Protein AF-A0A8S0VS60-F1 (afdb_monomer)

Mean predicted aligned error: 18.47 Å

Sequence (169 aa):
MAGLLSPKPVYHPQSNGQYTNYPRNLSAFSETPPIASAPSTHPLPPGFPATQSAPPHVALQDDGKIYGLVIDLMDPNTREGALLELSKKREQYDDLALVLWHSFGIMPALLQEIVSVYPLLSPPNLTAHVSNRVCNALALLQCVASHSETRQLFLNGLFILQLRDEPFE

Structure (mmCIF, N/CA/C/O backbone):
data_AF-A0A8S0VS60-F1
#
_entry.id   AF-A0A8S0VS60-F1
#
loop_
_atom_site.group_PDB
_atom_site.id
_atom_site.type_symbol
_atom_site.label_atom_id
_atom_site.label_alt_id
_atom_site.label_comp_id
_atom_site.label_asym_id
_atom_site.label_entity_id
_atom_site.label_seq_id
_atom_site.pdbx_PDB_ins_code
_atom_site.Cartn_x
_atom_site.Cartn_y
_atom_site.Cartn_z
_atom_site.occupancy
_atom_site.B_iso_or_equiv
_atom_site.auth_seq_id
_atom_site.auth_comp_id
_atom_site.auth_asym_id
_atom_site.auth_atom_id
_atom_site.pdbx_PDB_model_num
ATOM 1 N N . MET A 1 1 ? 60.767 25.308 -5.500 1.00 44.84 1 MET A N 1
ATOM 2 C CA . MET A 1 1 ? 60.121 24.915 -4.229 1.00 44.84 1 MET A CA 1
ATOM 3 C C . MET A 1 1 ? 58.755 25.580 -4.177 1.00 44.84 1 MET A C 1
ATOM 5 O O . MET A 1 1 ? 58.673 26.749 -3.831 1.00 44.84 1 MET A O 1
ATOM 9 N N . ALA A 1 2 ? 57.718 24.884 -4.644 1.00 42.12 2 ALA A N 1
ATOM 10 C CA . ALA A 1 2 ? 56.340 25.371 -4.623 1.00 42.12 2 ALA A CA 1
ATOM 11 C C . ALA A 1 2 ? 55.680 24.923 -3.313 1.00 42.12 2 ALA A C 1
ATOM 13 O O . ALA A 1 2 ? 55.765 23.750 -2.954 1.00 42.12 2 ALA A O 1
ATOM 14 N N . GLY A 1 3 ? 55.092 25.871 -2.585 1.00 48.00 3 GLY A N 1
ATOM 15 C CA . GLY A 1 3 ? 54.375 25.624 -1.340 1.00 48.00 3 GLY A CA 1
ATOM 16 C C . GLY A 1 3 ? 52.908 25.283 -1.581 1.00 48.00 3 GLY A C 1
ATOM 17 O O . GLY A 1 3 ? 52.291 25.856 -2.469 1.00 48.00 3 GLY A O 1
ATOM 18 N N . LEU A 1 4 ? 52.365 24.395 -0.745 1.00 47.97 4 LEU A N 1
ATOM 19 C CA . LEU A 1 4 ? 50.935 24.242 -0.461 1.00 47.97 4 LEU A CA 1
ATOM 20 C C . LEU A 1 4 ? 50.803 23.739 0.987 1.00 47.97 4 LEU A C 1
ATOM 22 O O . LEU A 1 4 ? 50.867 22.540 1.248 1.00 47.97 4 LEU A O 1
ATOM 26 N N . LEU A 1 5 ? 50.677 24.664 1.945 1.00 52.19 5 LEU A N 1
ATOM 27 C CA . LEU A 1 5 ? 50.250 24.341 3.308 1.00 52.19 5 LEU A CA 1
ATOM 28 C C . LEU A 1 5 ? 48.720 24.400 3.379 1.00 52.19 5 LEU A C 1
ATOM 30 O O . LEU A 1 5 ? 48.099 25.403 3.037 1.00 52.19 5 LEU A O 1
ATOM 34 N N . SER A 1 6 ? 48.14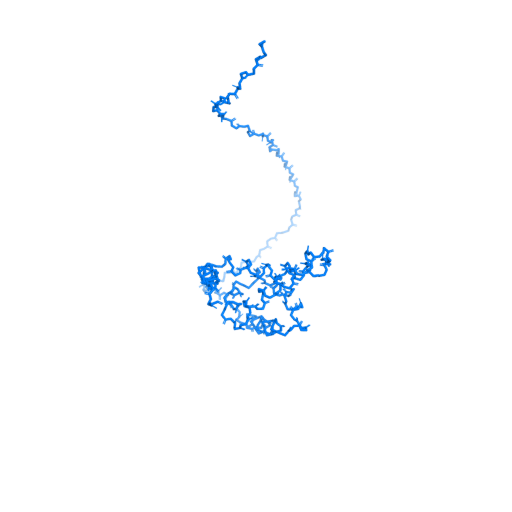6 23.284 3.814 1.00 54.78 6 SER A N 1
ATOM 35 C CA . SER A 1 6 ? 46.717 23.017 3.980 1.00 54.78 6 SER A CA 1
ATOM 36 C C . SER A 1 6 ? 46.124 23.773 5.185 1.00 54.78 6 SER A C 1
ATOM 38 O O . SER A 1 6 ? 46.695 23.673 6.276 1.00 54.78 6 SER A O 1
ATOM 40 N N . PRO A 1 7 ? 44.990 24.492 5.063 1.00 53.19 7 PRO A N 1
ATOM 41 C CA . PRO A 1 7 ? 44.318 25.083 6.220 1.00 53.19 7 PRO A CA 1
ATOM 42 C C . PRO A 1 7 ? 43.312 24.111 6.858 1.00 53.19 7 PRO A C 1
ATOM 44 O O . PRO A 1 7 ? 42.361 23.665 6.219 1.00 53.19 7 PRO A O 1
ATOM 47 N N . LYS A 1 8 ? 43.494 23.823 8.153 1.00 45.09 8 LYS A N 1
ATOM 48 C CA . LYS A 1 8 ? 42.475 23.197 9.015 1.00 45.09 8 LYS A CA 1
ATOM 49 C C . LYS A 1 8 ? 41.405 24.234 9.400 1.00 45.09 8 LYS A C 1
ATOM 51 O O . LYS A 1 8 ? 41.778 25.365 9.714 1.00 45.09 8 LYS A O 1
ATOM 56 N N . PRO A 1 9 ? 40.109 23.875 9.446 1.00 47.59 9 PRO A N 1
ATOM 57 C CA . PRO A 1 9 ? 39.064 24.780 9.910 1.00 47.59 9 PRO A CA 1
ATOM 58 C C . PRO A 1 9 ? 39.100 24.933 11.438 1.00 47.59 9 PRO A C 1
ATOM 60 O O . PRO A 1 9 ? 39.111 23.953 12.184 1.00 47.59 9 PRO A O 1
ATOM 63 N N . VAL A 1 10 ? 39.124 26.188 11.886 1.00 52.19 10 VAL A N 1
ATOM 64 C CA . VAL A 1 10 ? 39.017 26.614 13.287 1.00 52.19 10 VAL A CA 1
ATOM 65 C C . VAL A 1 10 ? 37.535 26.685 13.659 1.00 52.19 10 VAL A C 1
ATOM 67 O O . VAL A 1 10 ? 36.754 27.352 12.984 1.00 52.19 10 VAL A O 1
ATOM 70 N N . TYR A 1 11 ? 37.146 25.988 14.725 1.00 35.41 11 TYR A N 1
ATOM 71 C CA . TYR A 1 11 ? 35.791 26.000 15.276 1.00 35.41 11 TYR A CA 1
ATOM 72 C C . TYR A 1 11 ? 35.613 27.245 16.162 1.00 35.41 11 TYR A C 1
ATOM 74 O O . TYR A 1 11 ? 36.326 27.397 17.154 1.00 35.41 11 TYR A O 1
ATOM 82 N N . HIS A 1 12 ? 34.664 28.122 15.828 1.00 53.94 12 HIS A N 1
ATOM 83 C CA . HIS A 1 12 ? 34.188 29.191 16.713 1.00 53.94 12 HIS A CA 1
ATOM 84 C C . HIS A 1 12 ? 32.742 28.893 17.151 1.00 53.94 12 HIS A C 1
ATOM 86 O O . HIS A 1 12 ? 31.930 28.514 16.307 1.00 53.94 12 HIS A O 1
ATOM 92 N N . PRO A 1 13 ? 32.387 29.057 18.440 1.00 44.53 13 PRO A N 1
ATOM 93 C CA . PRO A 1 13 ? 31.018 28.869 18.907 1.00 44.53 13 PRO A CA 1
ATOM 94 C C . PRO A 1 13 ? 30.173 30.111 18.586 1.00 44.53 13 PRO A C 1
ATOM 96 O O . PRO A 1 13 ? 30.516 31.218 18.997 1.00 44.53 13 PRO A O 1
ATOM 99 N N . GLN A 1 14 ? 29.062 29.933 17.866 1.00 44.91 14 GLN A N 1
ATOM 100 C CA . GLN A 1 14 ? 28.104 31.001 17.572 1.00 44.91 14 GLN A CA 1
ATOM 101 C C . GLN A 1 14 ? 26.928 30.931 18.549 1.00 44.91 14 GLN A C 1
ATOM 103 O O . GLN A 1 14 ? 26.059 30.065 18.456 1.00 44.91 14 GLN A O 1
ATOM 108 N N . SER A 1 15 ? 26.938 31.849 19.511 1.00 41.47 15 SER A N 1
ATOM 109 C CA . SER A 1 15 ? 25.827 32.167 20.400 1.00 41.47 15 SER A CA 1
ATOM 110 C C . SER A 1 15 ? 24.985 33.324 19.840 1.00 41.47 15 SER A C 1
ATOM 112 O O . SER A 1 15 ? 25.485 34.208 19.149 1.00 41.47 15 SER A O 1
ATOM 114 N N . ASN A 1 16 ? 23.709 33.306 20.231 1.00 34.50 16 ASN A N 1
ATOM 115 C CA . ASN A 1 16 ? 22.665 34.332 20.121 1.00 34.50 16 ASN A CA 1
ATOM 116 C C . ASN A 1 16 ? 21.903 34.501 18.796 1.00 34.50 16 ASN A C 1
ATOM 118 O O . ASN A 1 16 ? 22.361 35.091 17.821 1.00 34.50 16 ASN A O 1
ATOM 122 N N . GLY A 1 17 ? 20.648 34.037 18.860 1.00 39.28 17 GLY A N 1
ATOM 123 C CA . GLY A 1 17 ? 19.609 34.206 17.858 1.00 39.28 17 GLY A CA 1
ATOM 124 C C . GLY A 1 17 ? 19.057 35.628 17.766 1.00 39.28 17 GLY A C 1
ATOM 125 O O . GLY A 1 17 ? 18.970 36.368 18.746 1.00 39.28 17 GLY A O 1
ATOM 126 N N . GLN A 1 18 ? 18.640 35.969 16.551 1.00 32.56 18 GLN A N 1
ATOM 127 C CA . GLN A 1 18 ? 17.880 37.166 16.230 1.00 32.56 18 GLN A CA 1
ATOM 128 C C . GLN A 1 18 ? 16.436 36.751 15.933 1.00 32.56 18 GLN A C 1
ATOM 130 O O . GLN A 1 18 ? 16.151 36.193 14.878 1.00 32.56 18 GLN A O 1
ATOM 135 N N . TYR A 1 19 ? 15.529 37.008 16.876 1.00 33.78 19 TYR A N 1
ATOM 136 C CA . TYR A 1 19 ? 14.090 36.999 16.617 1.00 33.78 19 TYR A CA 1
ATOM 137 C C . TYR A 1 19 ? 13.680 38.381 16.104 1.00 33.78 19 TYR A C 1
ATOM 139 O O . TYR A 1 19 ? 13.843 39.388 16.793 1.00 33.78 19 TYR A O 1
ATOM 147 N N . THR A 1 20 ? 13.162 38.428 14.880 1.00 37.16 20 THR A N 1
ATOM 148 C CA . THR A 1 20 ? 12.600 39.633 14.265 1.00 37.16 20 THR A CA 1
ATOM 149 C C . THR A 1 20 ? 11.221 39.925 14.864 1.00 37.16 20 THR A C 1
ATOM 151 O O . THR A 1 20 ? 10.344 39.065 14.902 1.00 37.16 20 THR A O 1
ATOM 154 N N . ASN A 1 21 ? 11.057 41.148 15.362 1.00 32.88 21 ASN A N 1
ATOM 155 C CA . ASN A 1 21 ? 9.908 41.649 16.110 1.00 32.88 21 ASN A CA 1
ATOM 156 C C . ASN A 1 21 ? 8.887 42.289 15.142 1.00 32.88 21 ASN A C 1
ATOM 158 O O . ASN A 1 21 ? 9.229 43.265 14.475 1.00 32.88 21 ASN A O 1
ATOM 162 N N . TYR A 1 22 ? 7.651 41.781 15.066 1.00 35.50 22 TYR A N 1
ATOM 163 C CA . TYR A 1 22 ? 6.533 42.464 14.391 1.00 35.50 22 TYR A CA 1
ATOM 164 C C . TYR A 1 22 ? 5.610 43.122 15.436 1.00 35.50 22 TYR A C 1
ATOM 166 O O . TYR A 1 22 ? 5.203 42.451 16.387 1.00 35.50 22 TYR A O 1
ATOM 174 N N . PRO A 1 23 ? 5.242 44.410 15.287 1.00 46.78 23 PRO A N 1
ATOM 175 C CA . PRO A 1 23 ? 4.367 45.101 16.230 1.00 46.78 23 PRO A CA 1
ATOM 176 C C . PRO A 1 23 ? 2.889 44.712 16.048 1.00 46.78 23 PRO A C 1
ATOM 178 O O . PRO A 1 23 ? 2.334 44.783 14.952 1.00 46.78 23 PRO A O 1
ATOM 181 N N . ARG A 1 24 ? 2.231 44.346 17.154 1.00 35.00 24 ARG A N 1
ATOM 182 C CA . ARG A 1 24 ? 0.781 44.117 17.260 1.00 35.00 24 ARG A CA 1
ATOM 183 C C . ARG A 1 24 ? 0.079 45.468 17.446 1.00 35.00 24 ARG A C 1
ATOM 185 O O . ARG A 1 24 ? 0.125 46.030 18.536 1.00 35.00 24 ARG A O 1
ATOM 192 N N . ASN A 1 25 ? -0.539 45.992 16.386 1.00 36.12 25 ASN A N 1
ATOM 193 C CA . ASN A 1 25 ? -1.348 47.212 16.444 1.00 36.12 25 ASN A CA 1
ATOM 194 C C . ASN A 1 25 ? -2.818 46.877 16.770 1.00 36.12 25 ASN A C 1
ATOM 196 O O . ASN A 1 25 ? -3.388 45.935 16.222 1.00 36.12 25 ASN A O 1
ATOM 200 N N . LEU A 1 26 ? -3.387 47.647 17.697 1.00 41.91 26 LEU A N 1
ATOM 201 C CA . LEU A 1 26 ? -4.765 47.610 18.182 1.00 41.91 26 LEU A CA 1
ATOM 202 C C . LEU A 1 26 ? -5.659 48.385 17.197 1.00 41.91 26 LEU A C 1
ATOM 204 O O . LEU A 1 26 ? -5.311 49.491 16.791 1.00 41.91 26 LEU A O 1
ATOM 208 N N . SER A 1 27 ? -6.839 47.871 16.854 1.00 41.28 27 SER A N 1
ATOM 209 C CA . SER A 1 27 ? -7.878 48.664 16.179 1.00 41.28 27 SER A CA 1
ATOM 210 C C . SER A 1 27 ? -9.236 48.339 16.778 1.00 41.28 27 SER A C 1
ATOM 212 O O . SER A 1 27 ? -9.803 47.273 16.554 1.00 41.28 27 SER A O 1
ATOM 214 N N . ALA A 1 28 ? -9.701 49.278 17.594 1.00 39.69 28 ALA A N 1
ATOM 215 C CA . ALA A 1 28 ? -11.050 49.378 18.107 1.00 39.69 28 ALA A CA 1
ATOM 216 C C . ALA A 1 28 ? -12.005 49.806 16.989 1.00 39.69 28 ALA A C 1
ATOM 218 O O . ALA A 1 28 ? -11.706 50.777 16.303 1.00 39.69 28 ALA A O 1
ATOM 219 N N . PHE A 1 29 ? -13.166 49.161 16.886 1.00 36.28 29 PHE A N 1
ATOM 220 C CA . PHE A 1 29 ? -14.383 49.803 16.388 1.00 36.28 29 PHE A CA 1
ATOM 221 C C . PHE A 1 29 ? -15.585 49.284 17.185 1.00 36.28 29 PHE A C 1
ATOM 223 O O . PHE A 1 29 ? -15.952 48.113 17.109 1.00 36.28 29 PHE A O 1
ATOM 230 N N . SER A 1 30 ? -16.142 50.183 17.998 1.00 39.78 30 SER A N 1
ATOM 231 C CA . SER A 1 30 ? -17.508 50.136 18.518 1.00 39.78 30 SER A CA 1
ATOM 232 C C . SER A 1 30 ? -18.463 50.616 17.431 1.00 39.78 30 SER A C 1
ATOM 234 O O . SER A 1 30 ? -18.168 51.640 16.828 1.00 39.78 30 SER A O 1
ATOM 236 N N . GLU A 1 31 ? -19.632 49.988 17.285 1.00 36.53 31 GLU A N 1
ATOM 237 C CA . GLU A 1 31 ? -20.870 50.694 16.916 1.00 36.53 31 GLU A CA 1
ATOM 238 C C . GLU A 1 31 ? -22.116 49.850 17.269 1.00 36.53 31 GLU A C 1
ATOM 240 O O . GLU A 1 31 ? -22.340 48.765 16.741 1.00 36.53 31 GLU A O 1
ATOM 245 N N . THR A 1 32 ? -22.907 50.356 18.219 1.00 43.16 32 THR A N 1
ATOM 246 C CA . THR A 1 32 ? -24.325 50.042 18.515 1.00 43.16 32 THR A CA 1
ATOM 247 C C . THR A 1 32 ? -25.203 51.109 17.836 1.00 43.16 32 THR A C 1
ATOM 249 O O . THR A 1 32 ? -24.683 52.211 17.641 1.00 43.16 32 THR A O 1
ATOM 252 N N . PRO A 1 33 ? -26.508 50.887 17.500 1.00 50.88 33 PRO A N 1
ATOM 253 C CA . PRO A 1 33 ? -27.633 51.070 18.464 1.00 50.88 33 PRO A CA 1
ATOM 254 C C . PRO A 1 33 ? -28.948 50.259 18.100 1.00 50.88 33 PRO A C 1
ATOM 256 O O . PRO A 1 33 ? -28.817 49.255 17.409 1.00 50.88 33 PRO A O 1
ATOM 259 N N . PRO A 1 34 ? -30.199 50.563 18.569 1.00 58.00 34 PRO A N 1
ATOM 260 C CA . PRO A 1 34 ? -30.757 50.079 19.853 1.00 58.00 34 PRO A CA 1
ATOM 261 C C . PRO A 1 34 ? -32.250 49.564 19.869 1.00 58.00 34 PRO A C 1
ATOM 263 O O . PRO A 1 34 ? -33.018 49.792 18.944 1.00 58.00 34 PRO A O 1
ATOM 266 N N . ILE A 1 35 ? -32.649 48.976 21.021 1.00 48.69 35 ILE A N 1
ATOM 267 C CA . ILE A 1 35 ? -33.989 48.846 21.688 1.00 48.69 35 ILE A CA 1
ATOM 268 C C . ILE A 1 35 ? -35.104 47.931 21.109 1.00 48.69 35 ILE A C 1
ATOM 270 O O . ILE A 1 35 ? -35.750 48.256 20.122 1.00 48.69 35 ILE A O 1
ATOM 274 N N . ALA A 1 36 ? -35.491 46.910 21.898 1.00 41.25 36 ALA A N 1
ATOM 275 C CA . ALA A 1 36 ? -36.850 46.756 22.455 1.00 41.25 36 ALA A CA 1
ATOM 276 C C . ALA A 1 36 ? -36.844 45.842 23.704 1.00 41.25 36 ALA A C 1
ATOM 278 O O . ALA A 1 36 ? -36.072 44.896 23.819 1.00 41.25 36 ALA A O 1
ATOM 279 N N . SER A 1 37 ? -37.686 46.199 24.663 1.00 44.25 37 SER A N 1
ATOM 280 C CA . SER A 1 37 ? -37.704 45.854 26.088 1.00 44.25 37 SER A CA 1
ATOM 281 C C . SER A 1 37 ? -38.617 44.673 26.484 1.00 44.25 37 SER A C 1
ATOM 283 O O . SER A 1 37 ? -39.798 44.725 26.170 1.00 44.25 37 SER A O 1
ATOM 285 N N . ALA A 1 38 ? -38.073 43.749 27.303 1.00 46.22 38 ALA A N 1
ATOM 286 C CA . ALA A 1 38 ? -38.672 42.983 28.433 1.00 46.22 38 ALA A CA 1
ATOM 287 C C . ALA A 1 38 ? -39.935 42.084 28.211 1.00 46.22 38 ALA A C 1
ATOM 289 O O . ALA A 1 38 ? -40.539 42.103 27.149 1.00 46.22 38 ALA A O 1
ATOM 290 N N . PRO A 1 39 ? -40.420 41.336 29.234 1.00 56.62 39 PRO A N 1
ATOM 291 C CA . PRO A 1 39 ? -39.804 40.173 29.898 1.00 56.62 39 PRO A CA 1
ATOM 292 C C . PRO A 1 39 ? -40.759 38.947 29.932 1.00 56.62 39 PRO A C 1
ATOM 294 O O . PRO A 1 39 ? -41.971 39.102 29.824 1.00 56.62 39 PRO A O 1
ATOM 297 N N . SER A 1 40 ? -40.269 37.723 30.171 1.00 40.38 40 SER A N 1
ATOM 298 C CA . SER A 1 40 ? -41.110 36.632 30.713 1.00 40.38 40 SER A CA 1
ATOM 299 C C . SER A 1 40 ? -40.279 35.585 31.452 1.00 40.38 40 SER A C 1
ATOM 301 O O . SER A 1 40 ? -39.481 34.847 30.886 1.00 40.38 40 SER A O 1
ATOM 303 N N . THR A 1 41 ? -40.485 35.579 32.761 1.00 49.03 41 THR A N 1
ATOM 304 C CA . THR A 1 41 ? -40.044 34.626 33.775 1.00 49.03 41 THR A CA 1
ATOM 305 C C . THR A 1 41 ? -40.709 33.259 33.606 1.00 49.03 41 THR A C 1
ATOM 307 O O . THR A 1 41 ? -41.930 33.176 33.687 1.00 49.03 41 THR A O 1
ATOM 310 N N . HIS A 1 42 ? -39.922 32.186 33.507 1.00 61.81 42 HIS A N 1
ATOM 311 C CA . HIS A 1 42 ? -40.349 30.835 33.889 1.00 61.81 42 HIS A CA 1
ATOM 312 C C . HIS A 1 42 ? -39.154 30.060 34.477 1.00 61.81 42 HIS A C 1
ATOM 314 O O . HIS A 1 42 ? -38.133 29.941 33.800 1.00 61.81 42 HIS A O 1
ATOM 320 N N . PRO A 1 43 ? -39.236 29.532 35.714 1.00 52.03 43 PRO A N 1
ATOM 321 C CA . PRO A 1 43 ? -38.233 28.615 36.239 1.00 52.03 43 PRO A CA 1
ATOM 322 C C . PRO A 1 43 ? -38.531 27.175 35.785 1.00 52.03 43 PRO A C 1
ATOM 324 O O . PRO A 1 43 ? -39.638 26.677 35.984 1.00 52.03 43 PRO A O 1
ATOM 327 N N . LEU A 1 44 ? -37.535 26.508 35.195 1.00 51.72 44 LEU A N 1
ATOM 328 C CA . LEU A 1 44 ? -37.506 25.058 34.952 1.00 51.72 44 LEU A CA 1
ATOM 329 C C . LEU A 1 44 ? -36.655 24.366 36.043 1.00 51.72 44 LEU A C 1
ATOM 331 O O . LEU A 1 44 ? -35.693 24.968 36.528 1.00 51.72 44 LEU A O 1
ATOM 335 N N . PRO A 1 45 ? -37.000 23.131 36.456 1.00 62.19 45 PRO A N 1
ATOM 336 C CA . PRO A 1 45 ? -36.344 22.408 37.550 1.00 62.19 45 PRO A CA 1
ATOM 337 C C . PRO A 1 45 ? -34.975 21.820 37.144 1.00 62.19 45 PRO A C 1
ATOM 339 O O . PRO A 1 45 ? -34.716 21.634 35.954 1.00 62.19 45 PRO A O 1
ATOM 342 N N . PRO A 1 46 ? -34.098 21.475 38.109 1.00 58.19 46 PRO A N 1
ATOM 343 C CA . PRO A 1 46 ? -32.803 20.867 37.828 1.00 58.19 46 PRO A CA 1
ATOM 344 C C . PRO A 1 46 ? -32.943 19.342 37.710 1.00 58.19 46 PRO A C 1
ATOM 346 O O . PRO A 1 46 ? -33.361 18.675 38.655 1.00 58.19 46 PRO A O 1
ATOM 349 N N . GLY A 1 47 ? -32.564 18.770 36.568 1.00 51.25 47 GLY A N 1
ATOM 350 C CA . GLY A 1 47 ? -32.498 17.318 36.422 1.00 51.25 47 GLY A CA 1
ATOM 351 C C . GLY A 1 47 ? -31.985 16.863 35.061 1.00 51.25 47 GLY A C 1
ATOM 352 O O . GLY A 1 47 ? -32.559 17.224 34.041 1.00 51.25 47 GLY A O 1
ATOM 353 N N . PHE A 1 48 ? -30.967 15.999 35.109 1.00 53.03 48 PHE A N 1
ATOM 354 C CA . PHE A 1 48 ? -30.402 15.150 34.048 1.00 53.03 48 PHE A CA 1
ATOM 355 C C . PHE A 1 48 ? -29.330 15.775 33.131 1.00 53.03 48 PHE A C 1
ATOM 357 O O . PHE A 1 48 ? -29.645 16.586 32.261 1.00 53.03 48 PHE A O 1
ATOM 364 N N . PRO A 1 49 ? -28.054 15.342 33.238 1.00 50.03 49 PRO A N 1
ATOM 365 C CA . PRO A 1 49 ? -27.123 15.485 32.132 1.00 50.03 49 PRO A CA 1
ATOM 366 C C . PRO A 1 49 ? -27.540 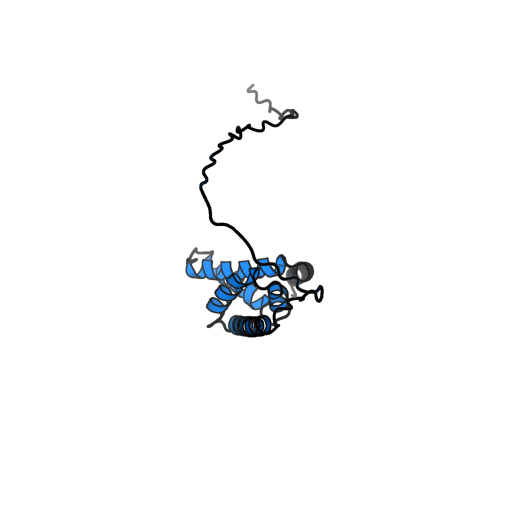14.495 31.037 1.00 50.03 49 PRO A C 1
ATOM 368 O O . PRO A 1 49 ? -27.508 13.281 31.231 1.00 50.03 49 PRO A O 1
ATOM 371 N N . ALA A 1 50 ? -27.958 15.015 29.886 1.00 45.53 50 ALA A N 1
ATOM 372 C CA . ALA A 1 50 ? -28.105 14.221 28.677 1.00 45.53 50 ALA A CA 1
ATOM 373 C C . ALA A 1 50 ? -26.706 13.929 28.119 1.00 45.53 50 ALA A C 1
ATOM 375 O O . ALA A 1 50 ? -26.122 14.741 27.402 1.00 45.53 50 ALA A O 1
ATOM 376 N N . THR A 1 51 ? -26.152 12.769 28.464 1.00 49.41 51 THR A N 1
ATOM 377 C CA . THR A 1 51 ? -25.045 12.164 27.725 1.00 49.41 51 THR A CA 1
ATOM 378 C C . THR A 1 51 ? -25.578 11.820 26.335 1.00 49.41 51 THR A C 1
ATOM 380 O O . THR A 1 51 ? -26.283 10.831 26.155 1.00 49.41 51 THR A O 1
ATOM 383 N N . GLN A 1 52 ? -25.306 12.677 25.350 1.00 50.88 52 GLN A N 1
ATOM 384 C CA . GLN A 1 52 ? -25.518 12.358 23.940 1.00 50.88 52 GLN A CA 1
ATOM 385 C C . GLN A 1 52 ? -24.502 11.283 23.539 1.00 50.88 52 GLN A C 1
ATOM 387 O O . GLN A 1 52 ? -23.394 11.586 23.108 1.00 50.88 52 GLN A O 1
ATOM 392 N N . SER A 1 53 ? -24.861 10.015 23.713 1.00 52.75 53 SER A N 1
ATOM 393 C CA . SER A 1 53 ? -24.235 8.918 22.985 1.00 52.75 53 SER A CA 1
ATOM 394 C C . SER A 1 53 ? -24.811 8.911 21.569 1.00 52.75 53 SER A C 1
ATOM 396 O O . SER A 1 53 ? -25.970 8.559 21.348 1.00 52.75 53 SER A O 1
ATOM 398 N N . ALA A 1 54 ? -24.005 9.348 20.602 1.00 56.88 54 ALA A N 1
ATOM 399 C CA . ALA A 1 54 ? -24.300 9.157 19.187 1.00 56.88 54 ALA A CA 1
ATOM 400 C C . ALA A 1 54 ? -24.500 7.650 18.886 1.00 56.88 54 ALA A C 1
ATOM 402 O O . ALA A 1 54 ? -23.817 6.815 19.485 1.00 56.88 54 ALA A O 1
ATOM 403 N N . PRO A 1 55 ? -25.433 7.269 17.995 1.00 53.41 55 PRO A N 1
ATOM 404 C CA . PRO A 1 55 ? -25.727 5.867 17.716 1.00 53.41 55 PRO A CA 1
ATOM 405 C C . PRO A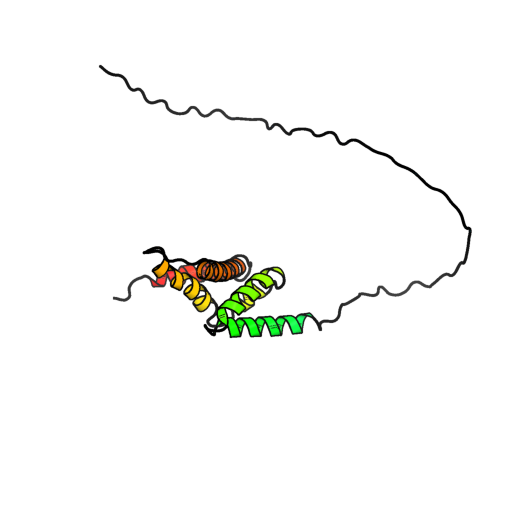 1 55 ? -24.579 5.177 16.940 1.00 53.41 55 PRO A C 1
ATOM 407 O O . PRO A 1 55 ? -23.966 5.802 16.075 1.00 53.41 55 PRO A O 1
ATOM 410 N N . PRO A 1 56 ? -24.333 3.869 17.157 1.00 57.03 56 PRO A N 1
ATOM 411 C CA . PRO A 1 56 ? -23.213 3.107 16.577 1.00 57.03 56 PRO A CA 1
ATOM 412 C C . PRO A 1 56 ? -23.411 2.680 15.105 1.00 57.03 56 PRO A C 1
ATOM 414 O O . PRO A 1 56 ? -22.674 1.843 14.595 1.00 57.03 56 PRO A O 1
ATOM 417 N N . HIS A 1 57 ? -24.411 3.214 14.398 1.00 53.22 57 HIS A N 1
ATOM 418 C CA . HIS A 1 57 ? -24.805 2.704 13.076 1.00 53.22 57 HIS A CA 1
ATOM 419 C C . HIS A 1 57 ? -23.892 3.172 11.923 1.00 53.22 57 HIS A C 1
ATOM 421 O O . HIS A 1 57 ? -23.882 2.555 10.863 1.00 53.22 57 HIS A O 1
ATOM 427 N N . VAL A 1 58 ? -23.124 4.252 12.100 1.00 55.62 58 VAL A N 1
ATOM 428 C CA . VAL A 1 58 ? -22.270 4.798 11.025 1.00 55.62 58 VAL A CA 1
ATOM 429 C C . VAL A 1 58 ? -20.969 3.997 10.878 1.00 55.62 58 VAL A C 1
ATOM 431 O O . VAL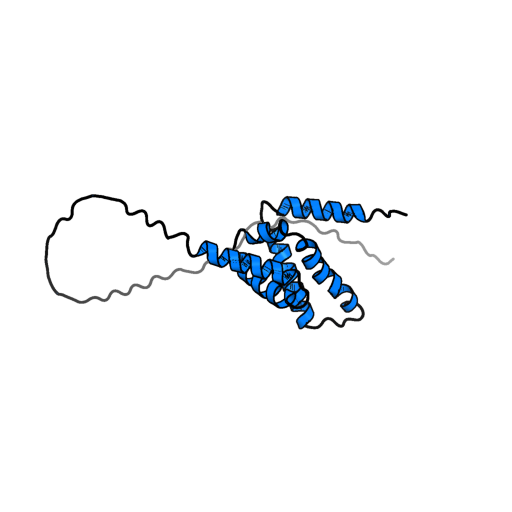 A 1 58 ? -20.585 3.674 9.760 1.00 55.62 58 VAL A O 1
ATOM 434 N N . ALA A 1 59 ? -20.355 3.581 11.991 1.00 57.66 59 ALA A N 1
ATOM 435 C CA . ALA A 1 59 ? -19.075 2.862 11.991 1.00 57.66 59 ALA A CA 1
ATOM 436 C C . ALA A 1 59 ? -19.138 1.511 11.248 1.00 57.66 59 ALA A C 1
ATOM 438 O O . ALA A 1 59 ? -18.309 1.236 10.386 1.00 57.66 59 ALA A O 1
ATOM 439 N N . LEU A 1 60 ? -20.200 0.727 11.479 1.00 61.25 60 LEU A N 1
ATOM 440 C CA . LEU A 1 60 ? -20.378 -0.599 10.868 1.00 61.25 60 LEU A CA 1
ATOM 441 C C . LEU A 1 60 ? -20.466 -0.568 9.332 1.00 61.25 60 LEU A C 1
ATOM 443 O O . LEU A 1 60 ? -20.144 -1.553 8.664 1.00 61.25 60 LEU A O 1
ATOM 447 N N . GLN A 1 61 ?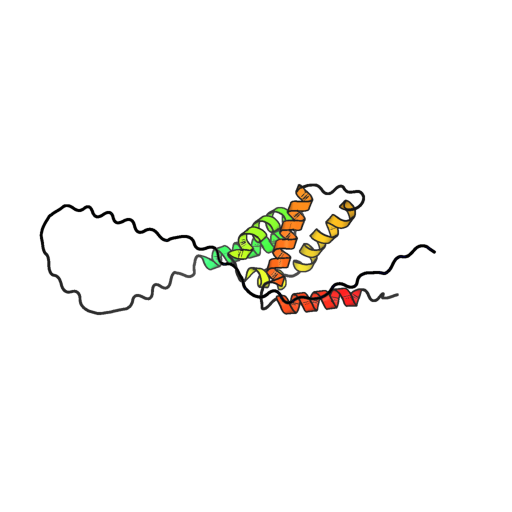 -20.936 0.541 8.756 1.00 66.25 61 GLN A N 1
ATOM 448 C CA . GLN A 1 61 ? -21.080 0.666 7.307 1.00 66.25 61 GLN A CA 1
ATOM 449 C C . GLN A 1 61 ? -19.758 1.033 6.623 1.00 66.25 61 GLN A C 1
ATOM 451 O O . GLN A 1 61 ? -19.545 0.651 5.469 1.00 66.25 61 GLN A O 1
ATOM 456 N N . ASP A 1 62 ? -18.875 1.751 7.318 1.00 75.19 62 ASP A N 1
ATOM 457 C CA . ASP A 1 62 ? -17.532 2.051 6.828 1.00 75.19 62 ASP A CA 1
ATOM 458 C C . ASP A 1 62 ? -16.615 0.830 6.933 1.00 75.19 62 ASP A C 1
ATOM 460 O O . ASP A 1 62 ? -15.911 0.534 5.966 1.00 75.19 62 ASP A O 1
ATOM 464 N N . ASP A 1 63 ? -16.737 0.034 8.001 1.00 81.12 63 ASP A N 1
ATOM 465 C CA . ASP A 1 63 ? -16.026 -1.244 8.145 1.00 81.12 63 ASP A CA 1
ATOM 466 C C . ASP A 1 63 ? -16.285 -2.171 6.948 1.00 81.12 63 ASP A C 1
ATOM 468 O O . ASP A 1 63 ? -15.353 -2.636 6.291 1.00 81.12 63 ASP A O 1
ATOM 472 N N . GLY A 1 64 ? -17.558 -2.387 6.593 1.00 84.81 64 GLY A N 1
ATOM 473 C CA . GLY A 1 64 ? -17.931 -3.250 5.466 1.00 84.81 64 GLY A CA 1
ATOM 474 C C . GLY A 1 64 ? -17.345 -2.794 4.124 1.00 84.81 64 GLY A C 1
ATOM 475 O O . GLY A 1 64 ? -16.959 -3.626 3.301 1.00 84.81 64 GLY A O 1
ATOM 476 N N . LYS A 1 65 ? -17.220 -1.477 3.911 1.00 87.75 65 LYS A N 1
ATOM 477 C CA . LYS A 1 65 ? -16.578 -0.921 2.711 1.00 87.75 65 LYS A CA 1
ATOM 478 C C . LYS A 1 65 ? -15.068 -1.130 2.729 1.00 87.75 65 LYS A C 1
ATOM 480 O O . LYS A 1 65 ? -14.509 -1.462 1.689 1.00 87.75 65 LYS A O 1
ATOM 485 N N . ILE A 1 66 ? -14.409 -0.950 3.877 1.00 90.44 66 ILE A N 1
ATOM 486 C CA . ILE A 1 66 ? -12.968 -1.204 4.015 1.00 90.44 66 ILE A CA 1
ATOM 487 C C . ILE A 1 66 ? -12.661 -2.673 3.728 1.00 90.44 66 ILE A C 1
ATOM 489 O O . ILE A 1 66 ? -11.791 -2.947 2.906 1.00 90.44 66 ILE A O 1
ATOM 493 N N . TYR A 1 67 ? -13.407 -3.614 4.313 1.00 90.62 67 TYR A N 1
ATOM 494 C CA . TYR A 1 67 ? -13.207 -5.040 4.038 1.00 90.62 67 TYR A CA 1
ATOM 495 C C . TYR A 1 67 ? -13.433 -5.391 2.563 1.00 90.62 67 TYR A C 1
ATOM 497 O O . TYR A 1 67 ? -12.649 -6.152 2.000 1.00 90.62 67 TYR A O 1
ATOM 505 N N . GLY A 1 68 ? -14.442 -4.798 1.915 1.00 92.38 68 GLY A N 1
ATOM 506 C CA . GLY A 1 68 ? -14.639 -4.937 0.468 1.00 92.38 68 GLY A CA 1
ATOM 507 C C . GLY A 1 68 ? -13.424 -4.463 -0.3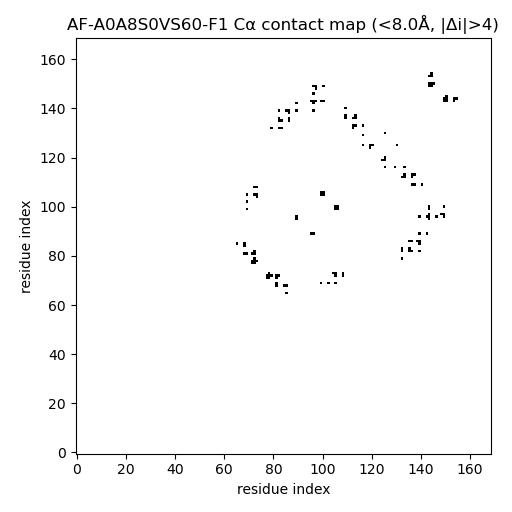35 1.00 92.38 68 GLY A C 1
ATOM 508 O O . GLY A 1 68 ? -12.904 -5.205 -1.160 1.00 92.38 68 GLY A O 1
ATOM 509 N N . LEU A 1 69 ? -12.893 -3.280 -0.015 1.00 93.25 69 LEU A N 1
ATOM 510 C CA . LEU A 1 69 ? -11.700 -2.736 -0.672 1.00 93.25 69 LEU A CA 1
ATOM 511 C C . LEU A 1 69 ? -10.442 -3.579 -0.424 1.00 93.25 69 LEU A C 1
ATOM 513 O O . LEU A 1 69 ? -9.582 -3.679 -1.294 1.00 93.25 69 LEU A O 1
ATOM 517 N N . VAL A 1 70 ? -10.316 -4.190 0.753 1.00 92.25 70 VAL A N 1
ATOM 518 C CA . VAL A 1 70 ? -9.211 -5.107 1.068 1.00 92.25 70 VAL A CA 1
ATOM 519 C C . VAL A 1 70 ? -9.292 -6.369 0.204 1.00 92.25 70 VAL A C 1
ATOM 521 O O . VAL A 1 70 ? -8.265 -6.823 -0.298 1.00 92.25 70 VAL A O 1
ATOM 524 N N . ILE A 1 71 ? -10.495 -6.902 -0.027 1.00 92.06 71 ILE A N 1
ATOM 525 C CA . ILE A 1 71 ? -10.711 -8.023 -0.954 1.00 92.06 71 ILE A CA 1
ATOM 526 C C . ILE A 1 71 ? -10.356 -7.597 -2.385 1.00 92.06 71 ILE A C 1
ATOM 528 O O . ILE A 1 71 ? -9.589 -8.288 -3.056 1.00 92.06 71 ILE A O 1
ATOM 532 N N . ASP A 1 72 ? -10.826 -6.427 -2.821 1.00 92.94 72 ASP A N 1
ATOM 533 C CA . ASP A 1 72 ? -10.536 -5.877 -4.150 1.00 92.94 72 ASP A CA 1
ATOM 534 C C . ASP A 1 72 ? -9.038 -5.603 -4.368 1.00 92.94 72 ASP A C 1
ATOM 536 O O . ASP A 1 72 ? -8.563 -5.618 -5.504 1.00 92.94 72 ASP A O 1
ATOM 540 N N . LEU A 1 73 ? -8.264 -5.376 -3.301 1.00 93.00 73 LEU A N 1
ATOM 541 C CA . LEU A 1 73 ? -6.808 -5.224 -3.376 1.00 93.00 73 LEU A CA 1
ATOM 542 C C . LEU A 1 73 ? -6.118 -6.534 -3.795 1.00 93.00 73 LEU A C 1
ATOM 544 O O . LEU A 1 73 ? -5.068 -6.505 -4.449 1.00 93.00 73 LEU A O 1
ATOM 548 N N . MET A 1 74 ? -6.702 -7.688 -3.464 1.00 91.06 74 MET A N 1
ATOM 549 C CA . MET A 1 74 ? -6.137 -8.988 -3.827 1.00 91.06 74 MET A CA 1
ATOM 550 C C . MET A 1 74 ? -6.244 -9.266 -5.333 1.00 91.06 74 MET A C 1
ATOM 552 O O . MET A 1 74 ? -5.295 -9.802 -5.916 1.00 91.06 74 MET A O 1
ATOM 556 N N . ASP A 1 75 ? -7.332 -8.853 -5.987 1.00 91.19 75 ASP A N 1
ATOM 557 C CA . ASP A 1 75 ? -7.525 -9.041 -7.430 1.00 91.19 75 ASP A CA 1
ATOM 558 C C . ASP A 1 75 ? -6.757 -7.973 -8.240 1.00 91.19 75 ASP A C 1
ATOM 560 O O . ASP A 1 75 ? -7.018 -6.778 -8.099 1.00 91.19 75 ASP A O 1
ATOM 564 N N . PRO A 1 76 ? -5.808 -8.356 -9.119 1.00 87.88 76 PRO A N 1
ATOM 565 C CA . PRO A 1 76 ? -5.030 -7.410 -9.922 1.00 87.88 76 PRO A CA 1
ATOM 566 C C . PRO A 1 76 ? -5.866 -6.480 -10.819 1.00 87.88 76 PRO A C 1
ATOM 568 O O . PRO A 1 76 ? -5.367 -5.411 -11.174 1.00 87.88 76 PRO A O 1
ATOM 571 N N . ASN A 1 77 ? -7.100 -6.855 -11.180 1.00 90.81 77 ASN A N 1
ATOM 572 C CA . ASN A 1 77 ? -7.977 -6.039 -12.028 1.00 90.81 77 ASN A CA 1
ATOM 573 C C . ASN A 1 77 ? -8.605 -4.863 -11.266 1.00 90.81 77 ASN A C 1
ATOM 575 O O . ASN A 1 77 ? -8.799 -3.791 -11.833 1.00 90.81 77 ASN A O 1
ATOM 579 N N . THR A 1 78 ? -8.907 -5.051 -9.981 1.00 93.19 78 THR A N 1
ATOM 580 C CA . THR A 1 78 ? -9.549 -4.049 -9.112 1.00 93.19 78 THR A CA 1
ATOM 581 C C . THR A 1 78 ? -8.562 -3.351 -8.181 1.00 93.19 78 THR A C 1
ATOM 583 O O . THR A 1 78 ? -8.850 -2.271 -7.660 1.00 93.19 78 THR A O 1
ATOM 586 N N . ARG A 1 79 ? -7.364 -3.923 -8.018 1.00 93.81 79 ARG A N 1
ATOM 587 C CA . ARG A 1 79 ? -6.328 -3.466 -7.087 1.00 93.81 79 ARG A CA 1
ATOM 588 C C . ARG A 1 79 ? -5.996 -1.991 -7.201 1.00 93.81 79 ARG A C 1
ATOM 590 O O . ARG A 1 79 ? -5.796 -1.334 -6.189 1.00 93.81 79 ARG A O 1
ATOM 597 N N . GLU A 1 80 ? -5.912 -1.461 -8.414 1.00 93.62 80 GLU A N 1
ATOM 598 C CA . GLU A 1 80 ? -5.553 -0.059 -8.615 1.00 93.62 80 GLU A CA 1
ATOM 599 C C . GLU A 1 80 ? -6.588 0.902 -8.015 1.00 93.62 80 GLU A C 1
ATOM 601 O O . GLU A 1 80 ? -6.222 1.852 -7.319 1.00 93.62 80 GLU A O 1
ATOM 606 N N . GLY A 1 81 ? -7.876 0.620 -8.230 1.00 93.69 81 GLY A N 1
ATOM 607 C CA . GLY A 1 81 ? -8.965 1.386 -7.629 1.00 93.69 81 GLY A CA 1
ATOM 608 C C . GLY A 1 81 ? -8.963 1.252 -6.108 1.00 93.69 81 GLY A C 1
ATOM 609 O O . GLY A 1 81 ? -9.031 2.257 -5.398 1.00 93.69 81 GLY A O 1
ATOM 610 N N . ALA A 1 82 ? -8.782 0.025 -5.609 1.00 94.69 82 ALA A N 1
ATOM 611 C CA . ALA A 1 82 ? -8.706 -0.252 -4.179 1.00 94.69 82 ALA A CA 1
ATOM 612 C C . ALA A 1 82 ? -7.545 0.491 -3.495 1.00 94.69 82 ALA A C 1
ATOM 614 O O . ALA A 1 82 ? -7.746 1.126 -2.461 1.00 94.69 82 ALA A O 1
ATOM 615 N N . LEU A 1 83 ? -6.348 0.490 -4.094 1.00 94.94 83 LEU A N 1
ATOM 616 C CA . LEU A 1 83 ? -5.176 1.218 -3.592 1.00 94.94 83 LEU A CA 1
ATOM 617 C C . LEU A 1 83 ? -5.450 2.718 -3.456 1.00 94.94 83 LEU A C 1
ATOM 619 O O . LEU A 1 83 ? -5.096 3.316 -2.441 1.00 94.94 83 LEU A O 1
ATOM 623 N N . LEU A 1 84 ? -6.084 3.319 -4.465 1.00 94.62 84 LEU A N 1
ATOM 624 C CA . LEU A 1 84 ? -6.425 4.740 -4.459 1.00 94.62 84 LEU A CA 1
ATOM 625 C C . LEU A 1 84 ? -7.479 5.079 -3.398 1.00 94.62 84 LEU A C 1
ATOM 627 O O . LEU A 1 84 ? -7.425 6.142 -2.782 1.00 94.62 84 LEU A O 1
ATOM 631 N N . GLU A 1 85 ? -8.475 4.219 -3.206 1.00 94.12 85 GLU A N 1
ATOM 632 C CA . GLU A 1 85 ? -9.505 4.452 -2.198 1.00 94.12 85 GLU A CA 1
ATOM 633 C C . GLU A 1 85 ? -8.987 4.261 -0.775 1.00 94.12 85 GLU A C 1
ATOM 635 O O . GLU A 1 85 ? -9.275 5.083 0.097 1.00 94.12 85 GLU A O 1
ATOM 640 N N . LEU A 1 86 ? -8.205 3.209 -0.539 1.00 93.69 86 LEU A N 1
ATOM 641 C CA . LEU A 1 86 ? -7.614 2.931 0.765 1.00 93.69 86 LEU A CA 1
ATOM 642 C C . LEU A 1 86 ? -6.593 4.009 1.145 1.00 93.69 86 LEU A C 1
ATOM 644 O O . LEU A 1 86 ? -6.574 4.441 2.297 1.00 93.69 86 LEU A O 1
ATOM 648 N N . SER A 1 87 ? -5.798 4.516 0.190 1.00 93.25 87 SER A N 1
ATOM 649 C CA . SER A 1 87 ? -4.818 5.575 0.470 1.00 93.25 87 SER A CA 1
ATOM 650 C C . SER A 1 87 ? -5.477 6.877 0.936 1.00 93.25 87 SER A C 1
ATOM 652 O O . SER A 1 87 ? -4.918 7.568 1.785 1.00 93.25 87 SER A O 1
ATOM 654 N N . LYS A 1 88 ? -6.693 7.180 0.461 1.00 91.31 88 LYS A N 1
ATOM 655 C CA . LYS A 1 88 ? -7.495 8.329 0.921 1.00 91.31 88 LYS A CA 1
ATOM 656 C C . LYS A 1 88 ? -8.104 8.114 2.305 1.00 91.31 88 LYS A C 1
ATOM 658 O O . LYS A 1 88 ? -8.218 9.065 3.070 1.00 91.31 88 LYS A O 1
ATOM 663 N N . LYS A 1 89 ? -8.509 6.881 2.622 1.00 89.50 89 LYS A N 1
ATOM 664 C CA . LYS A 1 89 ? -9.169 6.544 3.896 1.00 89.50 89 LYS A CA 1
ATOM 665 C C . LYS A 1 89 ? -8.190 6.318 5.055 1.00 89.50 89 LYS A C 1
ATOM 667 O O . LYS A 1 89 ? -8.625 6.288 6.200 1.00 89.50 89 LYS A O 1
ATOM 672 N N . ARG A 1 90 ? -6.881 6.240 4.786 1.00 89.81 90 ARG A N 1
ATOM 673 C CA . ARG A 1 90 ? -5.831 5.967 5.788 1.00 89.81 90 ARG A CA 1
ATOM 674 C C . ARG A 1 90 ? -5.794 6.915 6.994 1.00 89.81 90 ARG A C 1
ATOM 676 O O . ARG A 1 90 ? -5.263 6.535 8.023 1.00 89.81 90 ARG A O 1
ATOM 683 N N . GLU A 1 91 ? -6.287 8.146 6.849 1.00 85.69 91 GLU A N 1
ATOM 684 C CA . GLU A 1 91 ? -6.309 9.152 7.929 1.00 85.69 91 GLU A CA 1
ATOM 685 C C . GLU A 1 91 ? -7.658 9.197 8.663 1.00 85.69 91 GLU A C 1
ATOM 687 O O . GLU A 1 91 ? -7.750 9.768 9.742 1.00 85.69 91 GLU A O 1
ATOM 692 N N . GLN A 1 92 ? -8.711 8.622 8.074 1.00 84.69 92 GLN A N 1
ATOM 693 C CA . GLN A 1 92 ? -10.059 8.589 8.654 1.00 84.69 92 GLN A CA 1
ATOM 694 C C . GLN A 1 92 ? -10.337 7.296 9.421 1.00 84.69 92 GLN A C 1
ATOM 696 O O . GLN A 1 92 ? -11.255 7.263 10.235 1.00 84.69 92 GLN A O 1
ATOM 701 N N . TYR A 1 93 ? -9.574 6.239 9.141 1.00 85.94 93 TYR A N 1
ATOM 702 C CA . TYR A 1 93 ? -9.750 4.922 9.736 1.00 85.94 93 TYR A CA 1
ATOM 703 C C . TYR A 1 93 ? -8.452 4.501 10.433 1.00 85.94 93 TYR A C 1
ATOM 705 O O . TYR A 1 93 ? -7.543 3.975 9.791 1.00 85.94 93 TYR A O 1
ATOM 713 N N . ASP A 1 94 ? -8.359 4.766 11.739 1.00 83.25 94 ASP A N 1
ATOM 714 C CA . ASP A 1 94 ? -7.175 4.460 12.561 1.00 83.25 94 ASP A CA 1
ATOM 715 C C . ASP A 1 94 ? -6.804 2.967 12.514 1.00 83.25 94 ASP A C 1
ATOM 717 O O . ASP A 1 94 ? -5.633 2.617 12.353 1.00 83.25 94 ASP A O 1
ATOM 721 N N . ASP A 1 95 ? -7.805 2.082 12.524 1.00 87.44 95 ASP A N 1
ATOM 722 C CA . ASP A 1 95 ? -7.608 0.628 12.489 1.00 87.44 95 ASP A CA 1
ATOM 723 C C . ASP A 1 95 ? -7.206 0.093 11.101 1.00 87.44 95 ASP A C 1
ATOM 725 O O . ASP A 1 95 ? -6.998 -1.113 10.926 1.00 87.44 95 ASP A O 1
ATOM 729 N N . LEU A 1 96 ? -7.036 0.961 10.089 1.00 89.69 96 LEU A N 1
ATOM 730 C CA . LEU A 1 96 ? -6.691 0.526 8.733 1.00 89.69 96 LEU A CA 1
ATOM 731 C C . LEU A 1 96 ? -5.378 -0.250 8.709 1.00 89.69 96 LEU A C 1
ATOM 733 O O . LEU A 1 96 ? -5.266 -1.271 8.033 1.00 89.69 96 LEU A O 1
ATOM 737 N N . ALA A 1 97 ? -4.382 0.237 9.447 1.00 89.62 97 ALA A N 1
ATOM 738 C CA . ALA A 1 97 ? -3.068 -0.386 9.519 1.00 89.62 97 ALA A CA 1
ATOM 739 C C . ALA A 1 97 ? -3.150 -1.826 10.047 1.00 89.62 97 ALA A C 1
ATOM 741 O O . ALA A 1 97 ? -2.515 -2.723 9.487 1.00 89.62 97 ALA A O 1
ATOM 742 N N . LEU A 1 98 ? -3.968 -2.049 11.080 1.00 90.00 98 LEU A N 1
ATOM 743 C CA . LEU A 1 98 ? -4.205 -3.366 11.665 1.00 90.00 98 LEU A CA 1
ATOM 744 C C . LEU A 1 98 ? -4.922 -4.284 10.677 1.00 90.00 98 LEU A C 1
ATOM 746 O O . LEU A 1 98 ? -4.462 -5.403 10.441 1.00 90.00 98 LEU A O 1
ATOM 750 N N . VAL A 1 99 ? -5.992 -3.802 10.038 1.00 90.69 99 VAL A N 1
ATOM 751 C CA . VAL A 1 99 ? -6.734 -4.581 9.037 1.00 90.69 99 VAL A CA 1
ATOM 752 C C . VAL A 1 99 ? -5.820 -4.995 7.884 1.00 90.69 99 VAL A C 1
ATOM 754 O O . VAL A 1 99 ? -5.797 -6.170 7.522 1.00 90.69 99 VAL A O 1
ATOM 757 N N . LEU A 1 100 ? -5.020 -4.074 7.336 1.00 90.81 100 LEU A N 1
ATOM 758 C CA . LEU A 1 100 ? -4.091 -4.377 6.242 1.00 90.81 100 LEU A CA 1
ATOM 759 C C . LEU A 1 100 ? -3.021 -5.395 6.653 1.00 90.81 100 LEU A C 1
ATOM 761 O O . LEU A 1 100 ? -2.654 -6.247 5.847 1.00 90.81 100 LEU A O 1
ATOM 765 N N . TRP A 1 101 ? -2.517 -5.319 7.887 1.00 88.62 101 TRP A N 1
ATOM 766 C CA . TRP A 1 101 ? -1.487 -6.228 8.391 1.00 88.62 101 TRP A CA 1
ATOM 767 C C . TRP A 1 101 ? -2.008 -7.635 8.683 1.00 88.62 101 TRP A C 1
ATOM 769 O O . TRP A 1 101 ? -1.363 -8.617 8.314 1.00 88.62 101 TRP A O 1
ATOM 779 N N . HIS A 1 102 ? -3.174 -7.750 9.317 1.00 88.56 102 HIS A N 1
ATOM 780 C CA . HIS A 1 102 ? -3.762 -9.044 9.669 1.00 88.56 102 HIS A CA 1
ATOM 781 C C . HIS A 1 102 ? -4.479 -9.727 8.498 1.00 88.56 102 HIS A C 1
ATOM 783 O O . HIS A 1 102 ? -4.716 -10.936 8.545 1.00 88.56 102 HIS A O 1
ATOM 789 N N . SER A 1 103 ? -4.790 -8.986 7.435 1.00 89.62 103 SER A N 1
ATOM 790 C CA . SER A 1 103 ? -5.372 -9.547 6.218 1.00 89.62 103 SER A CA 1
ATOM 791 C C . SER A 1 103 ? -4.335 -10.333 5.415 1.00 89.62 103 SER A C 1
ATOM 793 O O . SER A 1 103 ? -3.265 -9.839 5.049 1.00 89.62 103 SER A O 1
ATOM 795 N N . PHE A 1 104 ? -4.665 -11.586 5.108 1.00 87.62 104 PHE A N 1
ATOM 796 C CA . PHE A 1 104 ? -3.770 -12.484 4.388 1.00 87.62 104 PHE A CA 1
ATOM 797 C C . PHE A 1 104 ? -3.521 -12.010 2.948 1.00 87.62 104 PHE A C 1
ATOM 799 O O . PHE A 1 104 ? -4.445 -11.649 2.228 1.00 87.62 104 PHE A O 1
ATOM 806 N N . GLY A 1 105 ? -2.261 -12.038 2.507 1.00 87.69 105 GLY A N 1
ATOM 807 C CA . GLY A 1 105 ? -1.879 -11.714 1.127 1.00 87.69 105 GLY A CA 1
ATOM 808 C C . GLY A 1 105 ? -1.744 -10.219 0.809 1.00 87.69 105 GLY A C 1
ATOM 809 O O . GLY A 1 105 ? -1.151 -9.888 -0.215 1.00 87.69 105 GLY A O 1
ATOM 810 N N . ILE A 1 106 ? -2.176 -9.319 1.698 1.00 92.00 106 ILE A N 1
ATOM 811 C CA . ILE A 1 106 ? -2.094 -7.864 1.485 1.00 92.00 106 ILE A CA 1
ATOM 812 C C . ILE A 1 106 ? -0.648 -7.361 1.512 1.00 92.00 106 ILE A C 1
ATOM 814 O O . ILE A 1 106 ? -0.227 -6.677 0.582 1.00 92.00 106 ILE A O 1
ATOM 818 N N . MET A 1 107 ? 0.144 -7.736 2.524 1.00 90.44 107 MET A N 1
ATOM 819 C CA . MET A 1 107 ? 1.556 -7.325 2.609 1.00 90.44 107 MET A CA 1
ATOM 820 C C . MET A 1 107 ? 2.375 -7.774 1.379 1.00 90.44 107 MET A C 1
ATOM 822 O O . MET A 1 107 ? 3.035 -6.927 0.771 1.00 90.44 107 MET A O 1
ATOM 826 N N . PRO A 1 108 ? 2.298 -9.047 0.927 1.00 89.31 108 PRO A N 1
ATOM 827 C CA . PRO A 1 108 ? 2.899 -9.465 -0.340 1.00 89.31 108 PRO A CA 1
ATOM 828 C C . PRO A 1 108 ? 2.359 -8.719 -1.565 1.00 89.31 108 PRO A C 1
ATOM 830 O O . PRO A 1 108 ? 3.144 -8.376 -2.444 1.00 89.31 108 PRO A O 1
ATOM 833 N N . ALA A 1 109 ? 1.053 -8.435 -1.635 1.00 90.62 109 ALA A N 1
ATOM 834 C CA . ALA A 1 109 ? 0.472 -7.693 -2.754 1.00 90.62 109 ALA A CA 1
ATOM 835 C C . ALA A 1 109 ? 1.027 -6.262 -2.843 1.00 90.62 109 ALA A C 1
ATOM 837 O O . ALA A 1 109 ? 1.407 -5.830 -3.928 1.00 90.62 109 ALA A O 1
ATOM 838 N N . LEU A 1 110 ? 1.154 -5.553 -1.714 1.00 91.31 110 LEU A N 1
ATOM 839 C CA . LEU A 1 110 ? 1.761 -4.216 -1.659 1.00 91.31 110 LEU A CA 1
ATOM 840 C C . LEU A 1 110 ? 3.248 -4.237 -2.046 1.00 91.31 110 LEU A C 1
ATOM 842 O O . LEU A 1 110 ? 3.709 -3.363 -2.778 1.00 91.31 110 LEU A O 1
ATOM 846 N N . LEU A 1 111 ? 3.999 -5.247 -1.595 1.00 90.25 111 LEU A N 1
ATOM 847 C CA . LEU A 1 111 ? 5.399 -5.431 -1.993 1.00 90.25 111 LEU A CA 1
ATOM 848 C C . LEU A 1 111 ? 5.529 -5.735 -3.489 1.00 90.25 111 LEU A C 1
ATOM 850 O O . LEU A 1 111 ? 6.415 -5.195 -4.147 1.00 90.25 111 LEU A O 1
ATOM 854 N N . GLN A 1 112 ? 4.627 -6.543 -4.046 1.00 89.44 112 GLN A N 1
ATOM 855 C CA . GLN A 1 112 ? 4.614 -6.870 -5.469 1.00 89.44 112 GLN A CA 1
ATOM 856 C C . GLN A 1 112 ? 4.439 -5.621 -6.342 1.00 89.44 112 GLN A C 1
ATOM 858 O O . GLN A 1 112 ? 5.065 -5.531 -7.397 1.00 89.44 112 GLN A O 1
ATOM 863 N N . GLU A 1 113 ? 3.644 -4.641 -5.903 1.00 91.38 113 GLU A N 1
ATOM 864 C CA . GLU A 1 113 ? 3.502 -3.356 -6.601 1.00 91.38 113 GLU A CA 1
ATOM 865 C C . GLU A 1 113 ? 4.836 -2.603 -6.687 1.00 91.38 113 GLU A C 1
ATOM 867 O O . GLU A 1 113 ? 5.173 -2.070 -7.744 1.00 91.38 113 GLU A O 1
ATOM 872 N N . ILE A 1 114 ? 5.649 -2.629 -5.627 1.00 91.06 114 ILE A N 1
ATOM 873 C CA . ILE A 1 114 ? 7.000 -2.046 -5.639 1.00 91.06 114 ILE A CA 1
ATOM 874 C C . ILE A 1 114 ? 7.930 -2.862 -6.539 1.00 91.06 114 ILE A C 1
ATOM 876 O O . ILE A 1 114 ? 8.659 -2.300 -7.352 1.00 91.06 114 ILE A O 1
ATOM 880 N N . VAL A 1 115 ? 7.894 -4.193 -6.445 1.00 89.38 115 VAL A N 1
ATOM 881 C CA . VAL A 1 115 ? 8.771 -5.044 -7.260 1.00 89.38 115 VAL A CA 1
ATOM 882 C C . VAL A 1 115 ? 8.463 -4.895 -8.754 1.00 89.38 115 VAL A C 1
ATOM 884 O O . VAL A 1 115 ? 9.372 -4.910 -9.585 1.00 89.38 115 VAL A O 1
ATOM 887 N N . SER A 1 116 ? 7.193 -4.672 -9.101 1.00 88.12 116 SER A N 1
ATOM 888 C CA . SER A 1 116 ? 6.738 -4.519 -10.485 1.00 88.12 116 SER A CA 1
ATOM 889 C C . SER A 1 116 ? 7.330 -3.310 -11.215 1.00 88.12 116 SER A C 1
ATOM 891 O O . SER A 1 116 ? 7.374 -3.319 -12.445 1.00 88.12 116 SER A O 1
ATOM 893 N N . VAL A 1 117 ? 7.818 -2.289 -10.494 1.00 89.38 117 VAL A N 1
ATOM 894 C CA . VAL A 1 117 ? 8.409 -1.101 -11.126 1.00 89.38 117 VAL A CA 1
ATOM 895 C C . VAL A 1 117 ? 9.892 -1.257 -11.453 1.00 89.38 117 VAL A C 1
ATOM 897 O O . VAL A 1 117 ? 10.377 -0.545 -12.330 1.00 89.38 117 VAL A O 1
ATOM 900 N N . TYR A 1 118 ? 10.619 -2.195 -10.832 1.00 87.25 118 TYR A N 1
ATOM 901 C CA . TYR A 1 118 ? 12.060 -2.368 -11.076 1.00 87.25 118 TYR A CA 1
ATOM 902 C C . TYR A 1 118 ? 12.436 -2.614 -12.546 1.00 87.25 118 TYR A C 1
ATOM 904 O O . TYR A 1 118 ? 13.383 -1.976 -13.011 1.00 87.25 118 TYR A O 1
ATOM 912 N N . PRO A 1 119 ? 11.703 -3.435 -13.325 1.00 84.81 119 PRO A N 1
ATOM 913 C CA . PRO A 1 119 ? 11.989 -3.615 -14.750 1.00 84.81 119 PRO A CA 1
ATOM 914 C C . PRO A 1 119 ? 11.845 -2.330 -15.579 1.00 84.81 119 PRO A C 1
ATOM 916 O O . PRO A 1 119 ? 12.451 -2.207 -16.637 1.00 84.81 119 PRO A O 1
ATOM 919 N N . LEU A 1 120 ? 11.054 -1.362 -15.104 1.00 82.50 120 LEU A N 1
ATOM 920 C CA . LEU A 1 120 ? 10.799 -0.089 -15.789 1.00 82.50 120 LEU A CA 1
ATOM 921 C C . LEU A 1 120 ? 11.819 0.998 -15.426 1.00 82.50 120 LEU A C 1
ATOM 923 O O . LEU A 1 120 ? 11.787 2.087 -16.003 1.00 82.50 120 LEU A O 1
ATOM 927 N N . LEU A 1 121 ? 12.702 0.726 -14.460 1.00 81.88 121 LEU A N 1
ATOM 928 C CA . LEU A 1 121 ? 13.763 1.643 -14.048 1.00 81.88 121 LEU A CA 1
ATOM 929 C C . LEU A 1 121 ? 15.005 1.541 -14.947 1.00 81.88 121 LEU A C 1
ATOM 931 O O . LEU A 1 121 ? 15.788 2.488 -14.992 1.00 81.88 121 LEU A O 1
ATOM 935 N N . SER A 1 122 ? 15.181 0.440 -15.689 1.00 75.19 122 SER A N 1
ATOM 936 C CA . SER A 1 122 ? 16.282 0.284 -16.645 1.00 75.19 122 SER A CA 1
ATOM 937 C C . SER A 1 122 ? 15.901 -0.629 -17.823 1.00 75.19 122 SER A C 1
ATOM 939 O O . SER A 1 122 ? 15.773 -1.837 -17.623 1.00 75.19 122 SER A O 1
ATOM 941 N N . PRO A 1 123 ? 15.769 -0.098 -19.057 1.00 75.94 123 PRO A N 1
ATOM 942 C CA . PRO A 1 123 ? 15.798 1.321 -19.434 1.00 75.94 123 PRO A CA 1
ATOM 943 C C . PRO A 1 123 ? 14.592 2.095 -18.863 1.00 75.94 123 PRO A C 1
ATOM 945 O O . PRO A 1 123 ? 13.536 1.503 -18.646 1.00 75.94 123 PRO A O 1
ATOM 948 N N . PRO A 1 124 ? 14.712 3.415 -18.626 1.00 77.94 124 PRO A N 1
ATOM 949 C CA . PRO A 1 124 ? 13.660 4.199 -17.986 1.00 77.94 124 PRO A CA 1
ATOM 950 C C . PRO A 1 124 ? 12.407 4.269 -18.872 1.00 77.94 124 PRO A C 1
ATOM 952 O O . PRO A 1 124 ? 12.387 4.947 -19.899 1.00 77.94 124 PRO A O 1
ATOM 955 N N . ASN A 1 125 ? 11.353 3.569 -18.457 1.00 81.38 125 ASN A N 1
ATOM 956 C CA . ASN A 1 125 ? 10.037 3.553 -19.108 1.00 81.38 125 ASN A CA 1
ATOM 957 C C . ASN A 1 125 ? 8.899 3.748 -18.087 1.00 81.38 125 ASN A C 1
ATOM 959 O O . ASN A 1 125 ? 7.768 3.313 -18.285 1.00 81.38 125 ASN A O 1
ATOM 963 N N . LEU A 1 126 ? 9.205 4.382 -16.951 1.00 86.00 126 LEU A N 1
ATOM 964 C CA . LEU A 1 126 ? 8.230 4.636 -15.897 1.00 86.00 126 LEU A CA 1
ATOM 965 C C . LEU A 1 126 ? 7.203 5.678 -16.367 1.00 86.00 126 LEU A C 1
ATOM 967 O O . LEU A 1 126 ? 7.529 6.847 -16.576 1.00 86.00 126 LEU A O 1
ATOM 971 N N . THR A 1 127 ? 5.948 5.264 -16.516 1.00 90.88 127 THR A N 1
ATOM 972 C CA . THR A 1 127 ? 4.848 6.175 -16.852 1.00 90.88 127 THR A CA 1
ATOM 973 C C . THR A 1 127 ? 4.281 6.833 -15.593 1.00 90.88 127 THR A C 1
ATOM 975 O O . THR A 1 127 ? 4.362 6.286 -14.490 1.00 90.88 127 THR A O 1
ATOM 978 N N . ALA A 1 128 ? 3.649 8.002 -15.747 1.00 89.88 128 ALA A N 1
ATOM 979 C CA . ALA A 1 128 ? 2.985 8.694 -14.637 1.00 89.88 128 ALA A CA 1
ATOM 980 C C . ALA A 1 128 ? 1.931 7.808 -13.946 1.00 89.88 128 ALA A C 1
ATOM 982 O O . ALA A 1 128 ? 1.799 7.825 -12.726 1.00 89.88 128 ALA A O 1
ATOM 983 N N . HIS A 1 129 ? 1.228 6.987 -14.727 1.00 90.38 129 HIS A N 1
ATOM 984 C CA . HIS A 1 129 ? 0.230 6.045 -14.234 1.00 90.38 129 HIS A CA 1
ATOM 985 C C . HIS A 1 129 ? 0.829 5.012 -13.269 1.00 90.38 129 HIS A C 1
ATOM 987 O O . HIS A 1 129 ? 0.354 4.850 -12.146 1.00 90.38 129 HIS A O 1
ATOM 993 N N . VAL A 1 130 ? 1.923 4.359 -13.674 1.00 90.00 130 VAL A N 1
ATOM 994 C CA . VAL A 1 130 ? 2.618 3.365 -12.843 1.00 90.00 130 VAL A CA 1
ATOM 995 C C . VAL A 1 130 ? 3.213 4.013 -11.589 1.00 90.00 130 VAL A C 1
ATOM 997 O O . VAL A 1 130 ? 3.095 3.459 -10.498 1.00 90.00 130 VAL A O 1
ATOM 1000 N N . SER A 1 131 ? 3.778 5.218 -11.721 1.00 92.75 131 SER A N 1
ATOM 1001 C CA . SER A 1 131 ? 4.308 5.992 -10.589 1.00 92.75 131 SER A CA 1
ATOM 1002 C C . SER A 1 131 ? 3.232 6.313 -9.541 1.00 92.75 131 SER A C 1
ATOM 1004 O O . SER A 1 131 ? 3.426 6.089 -8.346 1.00 92.75 131 SER A O 1
ATOM 1006 N N . ASN A 1 132 ? 2.057 6.776 -9.981 1.00 93.06 132 ASN A N 1
ATOM 1007 C CA . ASN A 1 132 ? 0.937 7.072 -9.087 1.00 93.06 132 ASN A CA 1
ATOM 1008 C C . ASN A 1 132 ? 0.449 5.813 -8.363 1.00 93.06 132 ASN A C 1
ATOM 1010 O O . ASN A 1 132 ? 0.163 5.852 -7.165 1.00 93.06 132 ASN A O 1
ATOM 1014 N N . ARG A 1 133 ? 0.397 4.682 -9.072 1.00 93.94 133 ARG A N 1
ATOM 1015 C CA . ARG A 1 133 ? -0.006 3.395 -8.503 1.00 93.94 133 ARG A CA 1
ATOM 1016 C C . ARG A 1 133 ? 0.956 2.921 -7.409 1.00 93.94 133 ARG A C 1
ATOM 1018 O O . ARG A 1 133 ? 0.503 2.640 -6.300 1.00 93.94 133 ARG A O 1
ATOM 1025 N N . VAL A 1 134 ? 2.268 2.911 -7.667 1.00 94.19 134 VAL A N 1
ATOM 1026 C CA . VAL A 1 134 ? 3.260 2.521 -6.645 1.00 94.19 134 VAL A CA 1
ATOM 1027 C C . VAL A 1 134 ? 3.307 3.521 -5.483 1.00 94.19 134 VAL A C 1
ATOM 1029 O O . VAL A 1 134 ? 3.483 3.118 -4.338 1.00 94.19 134 VAL A O 1
ATOM 1032 N N . CYS A 1 135 ? 3.062 4.811 -5.734 1.00 94.50 135 CYS A N 1
ATOM 1033 C CA . CYS A 1 135 ? 2.967 5.825 -4.682 1.00 94.50 135 CYS A CA 1
ATOM 1034 C C . CYS A 1 135 ? 1.793 5.556 -3.726 1.00 94.50 135 CYS A C 1
ATOM 1036 O O . CYS A 1 135 ? 1.970 5.614 -2.509 1.00 94.50 135 CYS A O 1
ATOM 1038 N N . ASN A 1 136 ? 0.619 5.181 -4.250 1.00 95.75 136 ASN A N 1
ATOM 1039 C CA . ASN A 1 136 ? -0.518 4.777 -3.415 1.00 95.75 136 ASN A CA 1
ATOM 1040 C C . ASN A 1 136 ? -0.184 3.547 -2.553 1.00 95.75 136 ASN A C 1
ATOM 1042 O O . ASN A 1 136 ? -0.508 3.530 -1.366 1.00 95.75 136 ASN A O 1
ATOM 1046 N N . ALA A 1 137 ? 0.515 2.551 -3.107 1.00 94.38 137 ALA A N 1
ATOM 1047 C CA . ALA A 1 137 ? 0.967 1.386 -2.341 1.00 94.38 137 ALA A CA 1
ATOM 1048 C C . ALA A 1 137 ? 1.973 1.770 -1.237 1.00 94.38 137 ALA A C 1
ATOM 1050 O O . ALA A 1 137 ? 1.839 1.338 -0.090 1.00 94.38 137 ALA A O 1
ATOM 1051 N N . LEU A 1 138 ? 2.939 2.641 -1.546 1.00 94.12 138 LEU A N 1
ATOM 1052 C CA . LEU A 1 138 ? 3.897 3.167 -0.568 1.00 94.12 138 LEU A CA 1
ATOM 1053 C C . LEU A 1 138 ? 3.206 3.963 0.545 1.00 94.12 138 LEU A C 1
ATOM 1055 O O . LEU A 1 138 ? 3.596 3.845 1.704 1.00 94.12 138 LEU A O 1
ATOM 1059 N N . ALA A 1 139 ? 2.161 4.728 0.228 1.00 93.94 139 ALA A N 1
ATOM 1060 C CA . ALA A 1 139 ? 1.382 5.471 1.215 1.00 93.94 139 ALA A CA 1
ATOM 1061 C C . ALA A 1 139 ? 0.691 4.548 2.235 1.00 93.94 139 ALA A C 1
ATOM 1063 O O . ALA A 1 139 ? 0.615 4.896 3.416 1.00 93.94 139 ALA A O 1
ATOM 1064 N N . LEU A 1 140 ? 0.220 3.374 1.801 1.00 93.12 140 LEU A N 1
ATOM 1065 C CA . LEU A 1 140 ? -0.361 2.359 2.684 1.00 93.12 140 LEU A CA 1
ATOM 1066 C C . LEU A 1 140 ? 0.704 1.646 3.522 1.00 93.12 140 LEU A C 1
ATOM 1068 O O . LEU A 1 140 ? 0.509 1.451 4.719 1.00 93.12 140 LEU A O 1
ATOM 1072 N N . LEU A 1 141 ? 1.860 1.326 2.938 1.00 91.94 141 LEU A N 1
ATOM 1073 C CA . LEU A 1 141 ? 2.988 0.771 3.696 1.00 91.94 141 LEU A CA 1
ATOM 1074 C C . LEU A 1 141 ? 3.487 1.747 4.767 1.00 91.94 141 LEU A C 1
ATOM 1076 O O . LEU A 1 141 ? 3.778 1.338 5.888 1.00 91.94 141 LEU A O 1
ATOM 1080 N N . GLN A 1 142 ? 3.531 3.044 4.456 1.00 91.62 142 GLN A N 1
ATOM 1081 C CA . GLN A 1 142 ? 3.847 4.088 5.431 1.00 91.62 142 GLN A CA 1
ATOM 1082 C C . GLN A 1 142 ? 2.805 4.160 6.550 1.00 91.62 142 GLN A C 1
ATOM 1084 O O . GLN A 1 142 ? 3.186 4.283 7.710 1.00 91.62 142 GLN A O 1
ATOM 1089 N N . CYS A 1 143 ? 1.514 4.037 6.224 1.00 91.31 143 CYS A N 1
ATOM 1090 C CA . CYS A 1 143 ? 0.444 3.971 7.221 1.00 91.31 143 CYS A CA 1
ATOM 1091 C C . CYS A 1 143 ? 0.689 2.812 8.204 1.00 91.31 143 CYS A C 1
ATOM 1093 O O . CYS A 1 143 ? 0.780 3.034 9.412 1.00 91.31 143 CYS A O 1
ATOM 1095 N N . VAL A 1 144 ? 0.947 1.608 7.690 1.00 90.00 144 VAL A N 1
ATOM 1096 C CA . VAL A 1 144 ? 1.233 0.412 8.502 1.00 90.00 144 VAL A CA 1
ATOM 1097 C C . VAL A 1 144 ? 2.513 0.568 9.333 1.00 90.00 144 VAL A C 1
ATOM 1099 O O . VAL A 1 144 ? 2.555 0.148 10.488 1.00 90.00 144 VAL A O 1
ATOM 1102 N N . ALA A 1 145 ? 3.553 1.198 8.783 1.00 87.19 145 ALA A N 1
ATOM 1103 C CA . ALA A 1 145 ? 4.803 1.451 9.499 1.00 87.19 145 ALA A CA 1
ATOM 1104 C C . ALA A 1 145 ? 4.678 2.543 10.581 1.00 87.19 145 ALA A C 1
ATOM 1106 O O . ALA A 1 145 ? 5.467 2.562 11.529 1.00 87.19 145 ALA A O 1
ATOM 1107 N N . SER A 1 146 ? 3.713 3.457 10.442 1.00 86.94 146 SER A N 1
ATOM 1108 C CA . SER A 1 146 ? 3.469 4.551 11.390 1.00 86.94 146 SER A CA 1
ATOM 1109 C C . SER A 1 146 ? 2.624 4.142 12.600 1.00 86.94 146 SER A C 1
ATOM 1111 O O . SER A 1 146 ? 2.753 4.751 13.662 1.00 86.94 146 SER A O 1
ATOM 1113 N N . HIS A 1 147 ? 1.810 3.093 12.470 1.00 88.00 147 HIS A N 1
ATOM 1114 C CA . HIS A 1 147 ? 0.918 2.634 13.530 1.00 88.00 147 HIS A CA 1
ATOM 1115 C C . HIS A 1 147 ? 1.695 1.895 14.633 1.00 88.00 147 HIS A C 1
ATOM 1117 O O . HIS A 1 147 ? 2.509 1.012 14.363 1.00 88.00 147 HIS A O 1
ATOM 1123 N N . SER A 1 148 ? 1.464 2.262 15.896 1.00 82.75 148 SER A N 1
ATOM 1124 C CA . SER A 1 148 ? 2.263 1.824 17.056 1.00 82.75 148 SER A CA 1
ATOM 1125 C C . SER A 1 148 ? 2.314 0.303 17.226 1.00 82.75 148 SER A C 1
ATOM 1127 O O . SER A 1 148 ? 3.374 -0.241 17.534 1.00 82.75 148 SER A O 1
ATOM 1129 N N . GLU A 1 149 ? 1.193 -0.372 16.980 1.00 79.12 149 GLU A N 1
ATOM 1130 C CA . GLU A 1 149 ? 1.050 -1.820 17.150 1.00 79.12 149 GLU A CA 1
ATOM 1131 C C . GLU A 1 149 ? 1.713 -2.621 16.018 1.00 79.12 149 GLU A C 1
ATOM 1133 O O . GLU A 1 149 ? 2.457 -3.566 16.270 1.00 79.12 149 GLU A O 1
ATOM 1138 N N . THR A 1 150 ? 1.541 -2.204 14.762 1.00 81.56 150 THR A N 1
ATOM 1139 C CA . THR A 1 150 ? 2.100 -2.900 13.594 1.00 81.56 150 THR A CA 1
ATOM 1140 C C . THR A 1 150 ? 3.538 -2.498 13.304 1.00 81.56 150 THR A C 1
ATOM 1142 O O . THR A 1 150 ? 4.255 -3.264 12.670 1.00 81.56 150 THR A O 1
ATOM 1145 N N . ARG A 1 151 ? 4.015 -1.343 13.787 1.00 82.12 151 ARG A N 1
ATOM 1146 C CA . ARG A 1 151 ? 5.381 -0.853 13.546 1.00 82.12 151 ARG A CA 1
ATOM 1147 C C . ARG A 1 151 ? 6.448 -1.859 13.967 1.00 82.12 151 ARG A C 1
ATOM 1149 O O . ARG A 1 151 ? 7.390 -2.093 13.213 1.00 82.12 151 ARG A O 1
ATOM 1156 N N . GLN A 1 152 ? 6.331 -2.450 15.158 1.00 78.25 152 GLN A N 1
ATOM 1157 C CA . GLN A 1 152 ? 7.308 -3.444 15.622 1.00 78.25 152 GLN A CA 1
ATOM 1158 C C . GLN A 1 152 ? 7.254 -4.722 14.780 1.00 78.25 152 GLN A C 1
ATOM 1160 O O . GLN A 1 152 ? 8.302 -5.251 14.413 1.00 78.25 152 GLN A O 1
ATOM 1165 N N . LEU A 1 153 ? 6.054 -5.189 14.424 1.00 78.12 153 LEU A N 1
ATOM 1166 C CA . LEU A 1 153 ? 5.888 -6.362 13.568 1.00 78.12 153 LEU A CA 1
ATOM 1167 C C . LEU A 1 153 ? 6.406 -6.112 12.146 1.00 78.12 153 LEU A C 1
ATOM 1169 O O . LEU A 1 153 ? 7.060 -6.984 11.585 1.00 78.12 153 LEU A O 1
ATOM 1173 N N . PHE A 1 154 ? 6.187 -4.919 11.594 1.00 76.19 154 PHE A N 1
ATOM 1174 C CA . PHE A 1 154 ? 6.692 -4.503 10.288 1.00 76.19 154 PHE A CA 1
ATOM 1175 C C . PHE A 1 154 ? 8.225 -4.489 10.266 1.00 76.19 154 PHE A C 1
ATOM 1177 O O . PHE A 1 154 ? 8.834 -5.064 9.366 1.00 76.19 154 PHE A O 1
ATOM 1184 N N . LEU A 1 155 ? 8.860 -3.905 11.290 1.00 75.75 155 LEU A N 1
ATOM 1185 C CA . LEU A 1 155 ? 10.322 -3.877 11.420 1.00 75.75 155 LEU A CA 1
ATOM 1186 C C . LEU A 1 155 ? 10.917 -5.284 11.603 1.00 75.75 155 LEU A C 1
ATOM 1188 O O . LEU A 1 155 ? 11.905 -5.621 10.951 1.00 75.75 155 LEU A O 1
ATOM 1192 N N . ASN A 1 156 ? 10.296 -6.127 12.432 1.00 71.56 156 ASN A N 1
ATOM 1193 C CA . ASN A 1 156 ? 10.742 -7.508 12.645 1.00 71.56 156 ASN A CA 1
A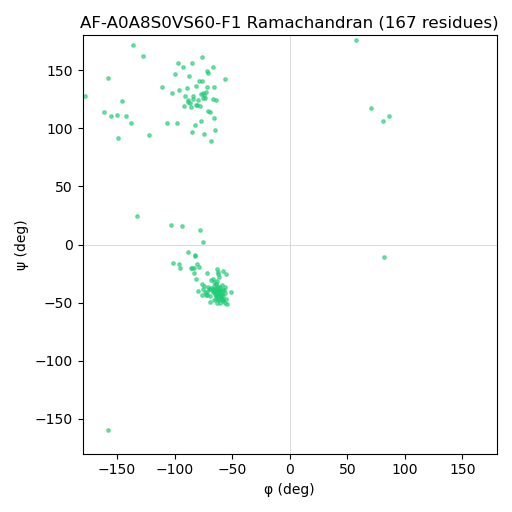TOM 1194 C C . ASN A 1 156 ? 10.505 -8.397 11.411 1.00 71.56 156 ASN A C 1
ATOM 1196 O O . ASN A 1 156 ? 11.340 -9.234 11.078 1.00 71.56 156 ASN A O 1
ATOM 1200 N N . GLY A 1 157 ? 9.386 -8.213 10.708 1.00 65.19 157 GLY A N 1
ATOM 1201 C CA . GLY A 1 157 ? 9.048 -8.953 9.492 1.00 65.19 157 GLY A CA 1
ATOM 1202 C C . GLY A 1 157 ? 9.968 -8.609 8.322 1.00 65.19 157 GLY A C 1
ATOM 1203 O O . GLY A 1 157 ? 10.379 -9.503 7.583 1.00 65.19 157 GLY A O 1
ATOM 1204 N N . LEU A 1 158 ? 10.365 -7.338 8.199 1.00 61.91 158 LEU A N 1
ATOM 1205 C CA . LEU A 1 158 ? 11.367 -6.907 7.224 1.00 61.91 158 LEU A CA 1
ATOM 1206 C C . LEU A 1 158 ? 12.750 -7.501 7.540 1.00 61.91 158 LEU A C 1
ATOM 1208 O O . LEU A 1 158 ? 13.453 -7.930 6.629 1.00 61.91 158 LEU A O 1
ATOM 1212 N N . PHE A 1 159 ? 13.114 -7.599 8.823 1.00 57.41 159 PHE A N 1
ATOM 1213 C CA . PHE A 1 159 ? 14.342 -8.271 9.257 1.00 57.41 159 PHE A CA 1
ATOM 1214 C C . PHE A 1 159 ? 14.331 -9.778 8.934 1.00 57.41 159 PHE A C 1
ATOM 1216 O O . PHE A 1 159 ? 15.326 -10.308 8.448 1.00 57.41 159 PHE A O 1
ATOM 1223 N N . ILE A 1 160 ? 13.195 -10.466 9.111 1.00 55.09 160 ILE A N 1
ATOM 1224 C CA . ILE A 1 160 ? 13.034 -11.884 8.729 1.00 55.09 160 ILE A CA 1
ATOM 1225 C C . ILE A 1 160 ? 13.121 -12.076 7.205 1.00 55.09 160 ILE A C 1
ATOM 1227 O O . ILE A 1 160 ? 13.653 -13.088 6.755 1.00 55.09 160 ILE A O 1
ATOM 1231 N N . LEU A 1 161 ? 12.621 -11.128 6.404 1.00 53.59 161 LEU A N 1
ATOM 1232 C CA . LEU A 1 161 ? 12.772 -11.163 4.943 1.00 53.59 161 LEU A CA 1
ATOM 1233 C C . LEU A 1 161 ? 14.225 -10.931 4.504 1.00 53.59 161 LEU A C 1
ATOM 1235 O O . LEU A 1 161 ? 14.679 -11.622 3.603 1.00 53.59 161 LEU A O 1
ATOM 1239 N N . GLN A 1 162 ? 14.966 -10.040 5.169 1.00 50.34 162 GLN A N 1
ATOM 1240 C CA . GLN A 1 162 ? 16.398 -9.819 4.906 1.00 50.34 162 GLN A CA 1
ATOM 1241 C C . GLN A 1 162 ? 17.276 -11.016 5.309 1.00 50.34 162 GLN A C 1
ATOM 1243 O O . GLN A 1 162 ? 18.284 -11.276 4.666 1.00 50.34 162 GLN A O 1
ATOM 1248 N N . LEU A 1 163 ? 16.890 -11.780 6.337 1.00 47.56 163 LEU A N 1
ATOM 1249 C CA . LEU A 1 163 ? 17.591 -13.013 6.726 1.00 47.56 163 LEU A CA 1
ATOM 1250 C C . LEU A 1 163 ? 17.195 -14.248 5.902 1.00 47.56 163 LEU A C 1
ATOM 1252 O O . LEU A 1 163 ? 17.830 -15.291 6.030 1.00 47.56 163 LEU A O 1
ATOM 1256 N N . ARG A 1 164 ? 16.161 -14.157 5.056 1.00 50.00 164 ARG A N 1
ATOM 1257 C CA . ARG A 1 164 ? 15.802 -15.207 4.087 1.00 50.00 164 ARG A CA 1
ATOM 1258 C C . ARG A 1 164 ? 16.436 -14.973 2.706 1.00 50.00 164 ARG A C 1
ATOM 1260 O O . ARG A 1 164 ? 16.004 -15.581 1.735 1.00 50.00 164 ARG A O 1
ATOM 1267 N N . ASP A 1 165 ? 17.436 -14.100 2.642 1.00 46.50 165 ASP A N 1
ATOM 1268 C CA . ASP A 1 165 ? 18.388 -13.970 1.532 1.00 46.50 165 ASP A CA 1
ATOM 1269 C C . ASP A 1 165 ? 19.751 -14.611 1.889 1.00 46.50 165 ASP A C 1
ATOM 1271 O O . ASP A 1 165 ? 20.760 -14.353 1.241 1.00 46.50 165 ASP A O 1
ATOM 1275 N N . GLU A 1 166 ? 19.810 -15.465 2.922 1.00 45.03 166 GLU A N 1
ATOM 1276 C CA . GLU A 1 166 ? 20.896 -16.446 3.026 1.00 45.03 166 GLU A CA 1
ATOM 1277 C C . GLU A 1 166 ? 20.577 -17.601 2.061 1.00 45.03 166 GLU A C 1
ATOM 1279 O O . GLU A 1 166 ? 19.515 -18.225 2.185 1.00 45.03 166 GLU A O 1
ATOM 1284 N N . PRO A 1 167 ? 21.443 -17.859 1.067 1.00 53.41 167 PRO A N 1
ATOM 1285 C CA . PRO A 1 167 ? 21.150 -18.762 -0.032 1.00 53.41 167 PRO A CA 1
ATOM 1286 C C . PRO A 1 167 ? 20.974 -20.1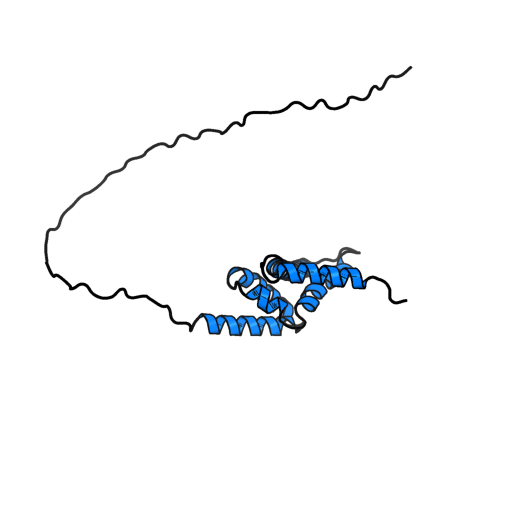82 0.501 1.00 53.41 167 PRO A C 1
ATOM 1288 O O . PRO A 1 167 ? 21.860 -20.743 1.147 1.00 53.41 167 PRO A O 1
ATOM 1291 N N . PHE A 1 168 ? 19.823 -20.781 0.207 1.00 49.59 168 PHE A N 1
ATOM 1292 C CA . PHE A 1 168 ? 19.704 -22.228 0.247 1.00 49.59 168 PHE A CA 1
ATOM 1293 C C . PHE A 1 168 ? 20.185 -22.760 -1.111 1.00 49.59 168 PHE A C 1
ATOM 1295 O O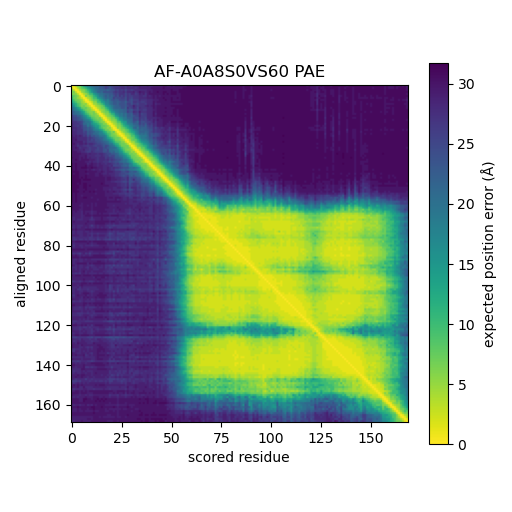 . PHE A 1 168 ? 19.416 -22.741 -2.068 1.00 49.59 168 PHE A O 1
ATOM 1302 N N . GLU A 1 169 ? 21.460 -23.173 -1.122 1.00 39.19 169 GLU A N 1
ATOM 1303 C CA . GLU A 1 169 ? 22.269 -23.784 -2.205 1.00 39.19 169 GLU A CA 1
ATOM 1304 C C . GLU A 1 169 ? 22.526 -22.985 -3.496 1.00 39.19 169 GLU A C 1
ATOM 1306 O O . GLU A 1 169 ? 21.588 -22.697 -4.270 1.00 39.19 169 GLU A O 1
#

Secondary structure (DSSP, 8-state):
----PPPPPPP-------PPPPP-------------------PPPP---------TTTHHHHHHHHHHHHHHHHSTTTHHHHHHHHHHHTTT-TTHHHHHHHSTTHHHHHHHHHHTTGGGBTTB---HHHHHHHHHHHHHHHHHHHSHHHHHHHHHHHHHHHGGGS---

Organism: Cyclocybe aegerita (NCBI:txid1973307)

Foldseek 3Di:
DDDDDDDDDDDDDDDDDDDDDDDDDDDDDDDDDDDDDDDDDDDDDDDDDPPPPDDPVPVVVVVVVLVVLLVLCQDPVSVQVSLVVLLVCLVVDLCSLVCQVPDPPNVVSLVVLVVVCVVCVVVPPDDPSSVVSNVSSVSSVVSNCPRPVSVVVSVVVVVVVVVVPPDPD

Nearest PDB structures (foldseek):
  6hom-assembly1_A  TM=9.458E-01  e=2.094E-08  Homo sapiens
  4ct6-assembly1_B  TM=9.520E-01  e=3.061E-08  Homo sapiens
  4ct7-assembly1_B  TM=9.513E-01  e=5.871E-08  Homo sapiens
  4cv5-assembly2_D  TM=9.513E-01  e=4.273E-06  Saccharomyces cerevisiae

pLDDT: mean 70.81, std 21.15, range [32.56, 95.75]

Solvent-accessible surface area (backbone atoms only — not comparable to full-atom values): 11095 Å² total; per-residue (Å²): 139,86,86,83,85,83,85,78,88,81,91,76,89,86,81,86,87,85,82,85,85,80,87,87,80,87,81,89,80,87,85,85,90,87,90,88,83,88,87,86,92,79,92,79,84,92,79,80,86,80,78,83,74,75,76,77,72,63,62,63,58,52,50,57,50,51,54,50,36,56,56,32,43,72,40,81,89,43,18,66,62,25,35,56,52,50,48,68,42,56,85,80,36,81,63,46,36,57,53,47,67,73,39,84,66,43,61,61,50,47,50,48,48,56,59,65,48,56,70,30,64,65,71,79,64,75,45,73,68,59,51,52,52,38,48,29,38,49,52,45,54,49,46,28,54,66,35,80,78,45,24,60,54,51,56,51,50,52,50,54,56,62,63,66,68,62,80,84,126

InterPro domains:
  IPR007216 CCR4-NOT transcription complex subunit 9 [PF04078] (69-160)
  IPR007216 CCR4-NOT transcription complex subunit 9 [PTHR12262] (62-159)
  IPR011989 Armadillo-like helical [G3DSA:1.25.10.10] (58-164)

Radius of gyration: 30.44 Å; Cα contacts (8 Å, |Δi|>4): 78; chains: 1; bounding box: 101×75×57 Å